Protein AF-A0A967Q6Y3-F1 (afdb_monomer_lite)

Radius of gyration: 10.88 Å; chains: 1; bounding box: 27×23×22 Å

Secondary structure (DSSP, 8-state):
-HHHHHHHHHHHHTT-HHHHHHHHHHHHHT---HHHHHHHHHHHHHHHHHTT-HHHHHHHHHHHHHHH--

Sequence (70 aa):
WMKLDLEGMIAAHGETPETALDLFQQALSKTPSSNQQARIYYHASLTYRKLGNVIDSKNALFHAVNNAGS

Foldseek 3Di:
DVVLLVVLLVCLVPPRLVSSLVSLVVVLVVDPQLQVNLVSLQSNLVSCVVVVVNVSSVVSNVSSVVSNVD

pLDDT: mean 92.8, std 6.4, range [70.69, 98.38]

Structure (mmCIF, N/CA/C/O backbone):
data_AF-A0A967Q6Y3-F1
#
_entry.id   AF-A0A967Q6Y3-F1
#
loop_
_atom_site.group_PDB
_atom_site.id
_atom_site.type_symbol
_atom_site.label_atom_id
_atom_site.label_alt_id
_atom_site.label_comp_id
_atom_site.label_asym_id
_atom_site.label_entity_id
_atom_site.label_seq_id
_atom_site.pdbx_PDB_ins_code
_atom_site.Cartn_x
_atom_site.Cartn_y
_atom_site.Cartn_z
_atom_site.occupancy
_atom_site.B_iso_or_equiv
_atom_site.auth_seq_id
_atom_site.auth_comp_id
_atom_site.auth_asym_id
_atom_site.auth_atom_id
_atom_site.pdbx_PDB_model_num
ATOM 1 N N . TRP A 1 1 ? 1.053 -11.322 -6.621 1.00 72.81 1 TRP A N 1
ATOM 2 C CA . TRP A 1 1 ? 0.798 -10.016 -5.981 1.00 72.81 1 TRP A CA 1
ATOM 3 C C . TRP A 1 1 ? -0.408 -9.303 -6.578 1.00 72.81 1 TRP A C 1
ATOM 5 O O . TRP A 1 1 ? -1.165 -8.748 -5.808 1.00 72.81 1 TRP A O 1
ATOM 15 N N . MET A 1 2 ? -0.666 -9.389 -7.891 1.00 80.88 2 MET A N 1
ATOM 16 C CA . MET 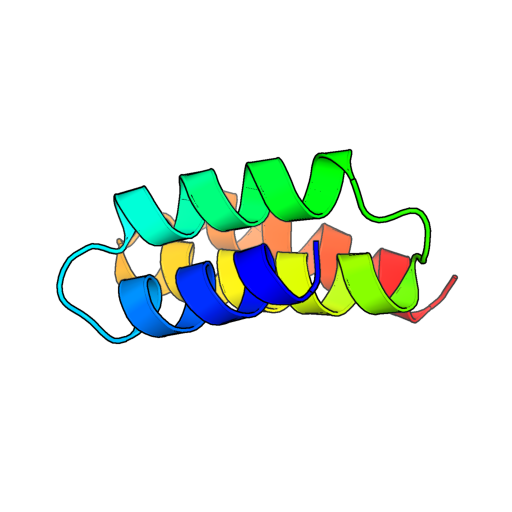A 1 2 ? -1.859 -8.786 -8.519 1.00 80.88 2 MET A CA 1
ATOM 17 C C . MET A 1 2 ? -3.196 -9.233 -7.888 1.00 80.88 2 MET A C 1
ATOM 19 O O . MET A 1 2 ? -4.104 -8.429 -7.734 1.00 80.88 2 MET A O 1
ATOM 23 N N . LYS A 1 3 ? -3.290 -10.498 -7.444 1.00 86.75 3 LYS A N 1
ATOM 24 C CA . LYS A 1 3 ? -4.428 -10.994 -6.649 1.00 86.75 3 LYS A CA 1
ATOM 25 C C . LYS A 1 3 ? -4.543 -10.318 -5.270 1.00 86.75 3 LYS A C 1
ATOM 27 O O . LYS A 1 3 ? -5.644 -9.970 -4.879 1.00 86.75 3 LYS A O 1
ATOM 32 N N . LEU A 1 4 ? -3.420 -10.100 -4.579 1.00 85.81 4 LEU A N 1
ATOM 33 C CA . LEU A 1 4 ? -3.389 -9.450 -3.258 1.00 85.81 4 LEU A CA 1
ATOM 34 C C . LEU A 1 4 ? -3.766 -7.965 -3.353 1.00 85.81 4 LEU A C 1
ATOM 36 O O . LEU A 1 4 ? -4.478 -7.464 -2.497 1.00 85.81 4 LEU A O 1
ATOM 40 N N . ASP A 1 5 ? -3.323 -7.283 -4.412 1.00 82.94 5 ASP A N 1
ATOM 41 C CA . ASP A 1 5 ? -3.721 -5.902 -4.713 1.00 82.94 5 ASP A CA 1
ATOM 42 C C . ASP A 1 5 ? -5.245 -5.800 -4.907 1.00 82.94 5 ASP A C 1
ATOM 44 O O . ASP A 1 5 ? -5.914 -5.006 -4.249 1.00 82.94 5 ASP A O 1
ATOM 48 N N . LEU A 1 6 ? -5.825 -6.699 -5.713 1.00 87.62 6 LEU A N 1
ATOM 49 C CA . LEU A 1 6 ? -7.274 -6.767 -5.918 1.00 87.62 6 LEU A CA 1
ATOM 50 C C . LEU A 1 6 ? -8.047 -7.082 -4.624 1.00 87.62 6 LEU A C 1
ATOM 52 O O . LEU A 1 6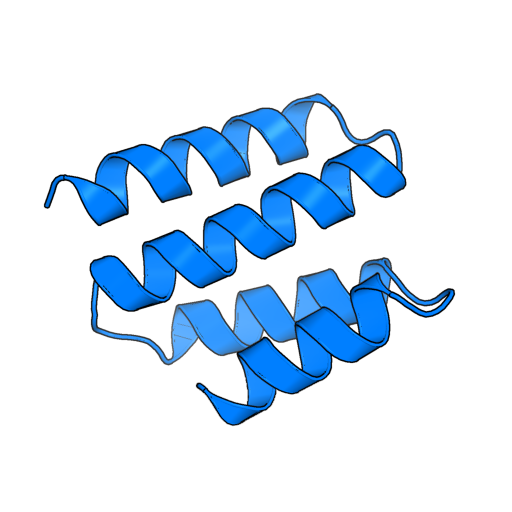 ? -9.052 -6.434 -4.338 1.00 87.62 6 LEU A O 1
ATOM 56 N N . GLU A 1 7 ? -7.592 -8.058 -3.836 1.00 88.81 7 GLU A N 1
ATOM 57 C CA . GLU A 1 7 ? -8.196 -8.386 -2.537 1.00 88.81 7 GLU A CA 1
ATOM 58 C C . GLU A 1 7 ? -8.121 -7.193 -1.573 1.00 88.81 7 GLU A C 1
ATOM 60 O O . GLU A 1 7 ? -9.100 -6.891 -0.887 1.00 88.81 7 GLU A O 1
ATOM 65 N N . GLY A 1 8 ? -6.999 -6.464 -1.574 1.00 84.88 8 GLY A N 1
ATOM 66 C CA . GLY A 1 8 ? -6.824 -5.247 -0.789 1.00 84.88 8 GLY A CA 1
ATOM 67 C C . GLY A 1 8 ? -7.812 -4.155 -1.193 1.00 84.88 8 GLY A C 1
ATOM 68 O O . GLY A 1 8 ? -8.438 -3.538 -0.334 1.00 84.88 8 GLY A O 1
ATOM 69 N N . MET A 1 9 ? -8.043 -3.960 -2.493 1.00 90.19 9 MET A N 1
ATOM 70 C CA . MET A 1 9 ? -9.049 -3.011 -2.982 1.00 90.19 9 MET A CA 1
ATOM 71 C C . MET A 1 9 ? -10.476 -3.384 -2.557 1.00 90.19 9 MET A C 1
ATOM 73 O O . MET A 1 9 ? -11.250 -2.505 -2.175 1.00 90.19 9 MET A O 1
ATOM 77 N N . ILE A 1 10 ? -10.830 -4.674 -2.592 1.00 90.19 10 ILE A N 1
ATOM 78 C CA . ILE A 1 10 ? -12.146 -5.151 -2.136 1.00 90.19 10 ILE A CA 1
ATOM 79 C C . ILE A 1 10 ? -12.320 -4.867 -0.638 1.00 90.19 10 ILE A C 1
ATOM 81 O O . ILE A 1 10 ? -13.341 -4.307 -0.238 1.00 90.19 10 ILE A O 1
ATOM 85 N N . ALA A 1 11 ? -11.311 -5.177 0.181 1.00 85.62 11 ALA A N 1
ATOM 86 C CA . ALA A 1 11 ? -11.330 -4.893 1.616 1.00 85.62 11 ALA A CA 1
ATOM 87 C C . ALA A 1 11 ? -11.409 -3.381 1.916 1.00 85.62 11 ALA A C 1
ATOM 89 O O . ALA A 1 11 ? -12.159 -2.961 2.798 1.00 85.62 11 ALA A O 1
ATOM 90 N N . ALA A 1 12 ? -10.711 -2.545 1.137 1.00 83.94 12 ALA A N 1
ATOM 91 C CA . ALA A 1 12 ? -10.718 -1.089 1.294 1.00 83.94 12 ALA A CA 1
ATOM 92 C C . ALA A 1 12 ? -12.091 -0.468 0.987 1.00 83.94 12 ALA A C 1
ATOM 94 O O . ALA A 1 12 ? -12.496 0.514 1.623 1.00 83.94 12 ALA A O 1
ATOM 95 N N . HIS A 1 13 ? -12.815 -1.029 0.014 1.00 85.44 13 HIS A N 1
ATOM 96 C CA . HIS A 1 13 ? -14.192 -0.636 -0.287 1.00 85.44 13 HIS A CA 1
ATOM 97 C C . HIS A 1 13 ? -15.209 -1.202 0.705 1.00 85.44 13 HIS A C 1
ATOM 99 O O . HIS A 1 13 ? -16.220 -0.547 0.952 1.00 85.44 13 HIS A O 1
ATOM 105 N N . GLY A 1 14 ? -14.919 -2.349 1.318 1.00 78.94 14 GLY A N 1
ATOM 106 C CA . GLY A 1 14 ? -15.653 -2.853 2.472 1.00 78.94 14 GLY A CA 1
ATOM 107 C C . GLY A 1 14 ? -15.426 -2.035 3.752 1.00 78.94 14 GLY A C 1
ATOM 108 O O . GLY A 1 14 ? -14.858 -0.936 3.754 1.00 78.94 14 GLY A O 1
ATOM 109 N N . GLU A 1 15 ? -15.873 -2.597 4.871 1.00 78.00 15 GLU A N 1
ATOM 110 C CA . GLU A 1 15 ? -15.689 -2.039 6.219 1.00 78.00 15 GLU A CA 1
ATOM 111 C C . GLU A 1 15 ? -14.441 -2.607 6.924 1.00 78.00 15 GLU A C 1
ATOM 113 O O . GLU A 1 15 ? -14.357 -2.582 8.146 1.00 78.00 15 GLU A O 1
ATOM 118 N N . THR A 1 16 ? -13.453 -3.112 6.168 1.00 91.00 16 THR A N 1
ATOM 119 C CA . THR A 1 16 ? -12.212 -3.706 6.712 1.00 91.00 16 THR A CA 1
ATOM 120 C C . THR A 1 16 ? -10.926 -3.050 6.172 1.00 91.00 16 THR A C 1
ATOM 122 O O . THR A 1 16 ? -10.049 -3.719 5.613 1.00 91.00 16 THR A O 1
ATOM 125 N N . PRO A 1 17 ? -10.765 -1.723 6.331 1.00 88.50 17 PRO A N 1
ATOM 126 C CA . PRO A 1 17 ? -9.610 -0.983 5.815 1.00 88.50 17 PRO A CA 1
ATOM 127 C C . PRO A 1 17 ? -8.254 -1.439 6.390 1.00 88.50 17 PRO A C 1
ATOM 129 O O . PRO A 1 17 ? -7.247 -1.358 5.694 1.00 88.50 17 PRO A O 1
ATOM 132 N N . GLU A 1 18 ? -8.193 -1.979 7.606 1.00 91.56 18 GLU A N 1
ATOM 133 C CA . GLU A 1 18 ? -6.962 -2.538 8.183 1.00 91.56 18 GLU A CA 1
ATOM 134 C C . GLU A 1 18 ? -6.519 -3.810 7.448 1.00 91.56 18 GLU A C 1
ATOM 136 O O . GLU A 1 18 ? -5.333 -4.002 7.189 1.00 91.56 18 GLU A O 1
ATOM 141 N N . THR A 1 19 ? -7.476 -4.654 7.043 1.00 93.94 19 THR A N 1
ATOM 142 C CA . THR A 1 19 ? -7.195 -5.854 6.234 1.00 93.94 19 THR A CA 1
ATOM 143 C C . THR A 1 19 ? -6.656 -5.470 4.859 1.00 93.94 19 THR A C 1
ATOM 145 O O . THR A 1 19 ? -5.736 -6.106 4.350 1.00 93.94 19 THR A O 1
ATOM 148 N N . ALA A 1 20 ? -7.186 -4.397 4.267 1.00 94.69 20 ALA A N 1
ATOM 149 C CA . ALA A 1 20 ? -6.684 -3.884 2.999 1.00 94.69 20 ALA A CA 1
ATOM 150 C C . ALA A 1 20 ? -5.208 -3.476 3.080 1.00 94.69 20 ALA A C 1
ATOM 152 O O . ALA A 1 20 ? -4.426 -3.816 2.193 1.00 94.69 20 ALA A O 1
ATOM 153 N N . LEU A 1 21 ? -4.814 -2.787 4.155 1.00 96.69 21 LEU A N 1
ATOM 154 C CA . LEU A 1 21 ? -3.431 -2.354 4.356 1.00 96.69 21 LEU A CA 1
ATOM 155 C C . LEU A 1 21 ? -2.458 -3.534 4.483 1.00 96.69 21 LEU A C 1
ATOM 157 O O . LEU A 1 21 ? -1.396 -3.501 3.859 1.00 96.69 21 LEU A O 1
ATOM 161 N N . ASP A 1 22 ? -2.834 -4.589 5.211 1.00 96.25 22 ASP A N 1
ATOM 162 C CA . ASP A 1 22 ? -2.030 -5.817 5.293 1.00 96.25 22 ASP A CA 1
ATOM 163 C C . ASP A 1 22 ? -1.859 -6.473 3.909 1.00 96.25 22 ASP A C 1
ATOM 165 O O . ASP A 1 22 ? -0.743 -6.788 3.484 1.00 96.25 22 ASP A O 1
ATOM 169 N N . LEU A 1 23 ? -2.947 -6.581 3.141 1.00 96.81 23 LEU A N 1
ATOM 170 C CA . LEU A 1 23 ? -2.921 -7.137 1.785 1.00 96.81 23 LEU A CA 1
ATOM 171 C C . LEU A 1 23 ? -2.033 -6.319 0.838 1.00 96.81 23 LEU A C 1
ATOM 173 O O . LEU A 1 23 ? -1.262 -6.897 0.064 1.00 96.81 23 LEU A O 1
ATOM 177 N N . PHE A 1 24 ? -2.072 -4.987 0.925 1.00 97.12 24 PHE A N 1
ATOM 178 C CA . PHE A 1 24 ? -1.188 -4.116 0.148 1.00 97.12 24 PHE A CA 1
ATOM 179 C C . PHE A 1 24 ? 0.281 -4.284 0.544 1.00 97.12 24 PHE A C 1
ATOM 181 O O . PHE A 1 24 ? 1.141 -4.356 -0.335 1.00 97.12 24 PHE A O 1
ATOM 188 N N . GLN A 1 25 ? 0.590 -4.418 1.834 1.00 96.75 25 GLN A N 1
ATOM 189 C CA . GLN A 1 25 ? 1.956 -4.674 2.294 1.00 96.75 25 GLN A CA 1
ATOM 190 C C . GLN A 1 25 ? 2.482 -6.018 1.769 1.00 96.75 25 GLN A C 1
ATOM 192 O O . GLN A 1 25 ? 3.597 -6.100 1.237 1.00 96.75 25 GLN A O 1
ATOM 197 N N . GLN A 1 26 ? 1.658 -7.066 1.827 1.00 97.00 26 GLN A N 1
ATOM 198 C CA . GLN A 1 26 ? 1.987 -8.357 1.227 1.00 97.00 26 GLN A CA 1
ATOM 199 C C . GLN A 1 26 ? 2.159 -8.257 -0.297 1.00 97.00 26 GLN A C 1
ATOM 201 O O . GLN A 1 26 ? 3.068 -8.883 -0.853 1.00 97.00 26 GLN A O 1
ATOM 206 N N . ALA A 1 27 ? 1.328 -7.471 -0.988 1.00 95.19 27 ALA A N 1
ATOM 207 C CA . ALA A 1 27 ? 1.455 -7.242 -2.424 1.00 95.19 27 ALA A CA 1
ATOM 208 C C . ALA A 1 27 ? 2.780 -6.542 -2.765 1.00 95.19 27 ALA A C 1
ATOM 210 O O . ALA A 1 27 ? 3.499 -7.021 -3.647 1.00 95.19 27 ALA A O 1
ATOM 211 N N . LEU A 1 28 ? 3.146 -5.481 -2.038 1.00 96.56 28 LEU A N 1
ATOM 212 C CA . LEU A 1 28 ? 4.393 -4.730 -2.227 1.00 96.56 28 LEU A CA 1
ATOM 213 C C . LEU A 1 28 ? 5.627 -5.626 -2.099 1.00 96.56 28 LEU A C 1
ATOM 215 O O . LEU A 1 28 ? 6.462 -5.627 -3.000 1.00 96.56 28 LEU A O 1
ATOM 219 N N . SER A 1 29 ? 5.698 -6.462 -1.056 1.00 96.44 29 SER A N 1
ATOM 220 C CA . SER A 1 29 ? 6.839 -7.373 -0.833 1.00 96.44 29 SER A CA 1
ATOM 221 C C . SER A 1 29 ? 7.103 -8.360 -1.980 1.00 96.44 29 SER A C 1
ATOM 223 O O . SER A 1 29 ? 8.205 -8.885 -2.113 1.00 96.44 29 SER A O 1
ATOM 225 N N . LYS A 1 30 ? 6.093 -8.620 -2.817 1.00 94.62 30 LYS A N 1
ATOM 226 C CA . LYS A 1 30 ? 6.142 -9.591 -3.918 1.00 94.62 30 LYS A CA 1
ATOM 227 C C . LYS A 1 30 ? 6.178 -8.927 -5.295 1.00 94.62 30 LYS A C 1
ATOM 229 O O . LYS A 1 30 ? 6.217 -9.639 -6.291 1.00 94.62 30 LYS A O 1
ATOM 234 N N . THR A 1 31 ? 6.115 -7.598 -5.368 1.00 94.44 31 THR A N 1
ATOM 235 C CA . THR A 1 31 ? 5.998 -6.856 -6.629 1.00 94.44 31 THR A CA 1
ATOM 236 C C . THR A 1 31 ? 7.352 -6.267 -7.014 1.00 94.44 31 THR A C 1
ATOM 238 O O . THR A 1 31 ? 7.787 -5.332 -6.353 1.00 94.44 31 THR A O 1
ATOM 241 N N . PRO A 1 32 ? 8.017 -6.733 -8.085 1.00 91.69 32 PRO A N 1
ATOM 242 C CA . PRO A 1 32 ? 9.299 -6.163 -8.512 1.00 91.69 32 PRO A CA 1
ATOM 243 C C . PRO A 1 32 ? 9.152 -4.908 -9.390 1.00 91.69 32 PRO A C 1
ATOM 245 O O . PRO A 1 32 ? 10.109 -4.166 -9.566 1.00 91.69 32 PRO A O 1
ATOM 248 N N . SER A 1 33 ? 7.974 -4.673 -9.976 1.00 94.19 33 SER A N 1
ATOM 249 C CA . SER A 1 33 ? 7.746 -3.562 -10.907 1.00 94.19 33 SER A CA 1
ATOM 250 C C . SER A 1 33 ? 7.411 -2.265 -10.169 1.00 94.19 33 SER A C 1
ATOM 252 O O . SER A 1 33 ? 6.378 -2.200 -9.501 1.00 94.19 33 SER A O 1
ATOM 254 N N . SER A 1 34 ? 8.210 -1.214 -10.375 1.00 94.31 34 SER A N 1
ATOM 255 C CA . SER A 1 34 ? 7.972 0.126 -9.812 1.00 94.31 34 SER A CA 1
ATOM 256 C C . SER A 1 34 ? 6.580 0.656 -10.165 1.00 94.31 34 SER A C 1
ATOM 258 O O . SER A 1 34 ? 5.822 1.031 -9.278 1.00 94.31 34 SER A O 1
ATOM 260 N N . ASN A 1 35 ? 6.157 0.535 -11.426 1.00 94.81 35 ASN A N 1
ATOM 261 C CA . ASN A 1 35 ? 4.813 0.938 -11.856 1.00 94.81 35 ASN A CA 1
ATOM 262 C C . ASN A 1 35 ? 3.675 0.180 -11.154 1.00 94.81 35 ASN A C 1
ATOM 264 O O . ASN A 1 35 ? 2.595 0.730 -10.940 1.00 94.81 35 ASN A O 1
ATOM 268 N N . GLN A 1 36 ? 3.877 -1.093 -10.811 1.00 94.00 36 GLN A N 1
ATOM 269 C CA . GLN A 1 36 ? 2.885 -1.856 -10.047 1.00 94.00 36 GLN A CA 1
ATOM 270 C C . GLN A 1 36 ? 2.912 -1.468 -8.567 1.00 94.00 36 GLN A C 1
ATOM 272 O O . GLN A 1 36 ? 1.853 -1.262 -7.980 1.00 94.00 36 GLN A O 1
ATOM 277 N N . GLN A 1 37 ? 4.100 -1.293 -7.982 1.00 96.38 37 GLN A N 1
ATOM 278 C CA . GLN A 1 37 ? 4.241 -0.785 -6.618 1.00 96.38 37 GLN A CA 1
ATOM 279 C C . GLN A 1 37 ? 3.592 0.596 -6.471 1.00 96.38 37 GLN A C 1
ATOM 281 O O . GLN A 1 37 ? 2.916 0.842 -5.479 1.00 96.38 37 GLN A O 1
ATOM 286 N N . ALA A 1 38 ? 3.735 1.470 -7.471 1.00 97.06 38 ALA A N 1
ATOM 287 C CA . ALA A 1 38 ? 3.130 2.796 -7.489 1.00 97.06 38 ALA A CA 1
ATOM 288 C C . ALA A 1 38 ? 1.606 2.742 -7.311 1.00 97.06 38 ALA A C 1
ATOM 290 O O . ALA A 1 38 ? 1.044 3.477 -6.500 1.00 97.06 38 ALA A O 1
ATOM 291 N N . ARG A 1 39 ? 0.936 1.824 -8.021 1.00 96.38 39 ARG A N 1
ATOM 292 C CA . ARG A 1 39 ? -0.513 1.617 -7.888 1.00 96.38 39 ARG A CA 1
ATOM 293 C C . ARG A 1 39 ? -0.898 1.086 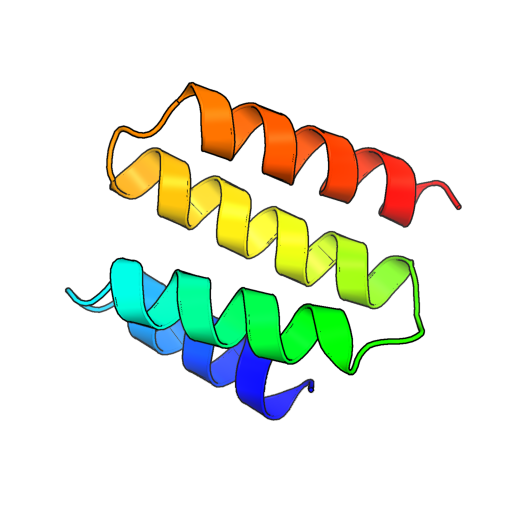-6.511 1.00 96.38 39 ARG A C 1
ATOM 295 O O . ARG A 1 39 ? -1.817 1.623 -5.900 1.00 96.38 39 ARG A O 1
ATOM 302 N N . ILE A 1 40 ? -0.161 0.105 -5.991 1.00 97.19 40 ILE A N 1
ATOM 303 C CA . ILE A 1 40 ? -0.432 -0.457 -4.660 1.00 97.19 40 ILE A CA 1
ATOM 304 C C . ILE A 1 40 ? -0.273 0.625 -3.578 1.00 97.19 40 ILE A C 1
ATOM 306 O O . ILE A 1 40 ? -1.144 0.788 -2.725 1.00 97.19 40 ILE A O 1
ATOM 310 N N . TYR A 1 41 ? 0.792 1.433 -3.645 1.00 98.31 41 TYR A N 1
ATOM 311 C CA . TYR A 1 41 ? 0.991 2.570 -2.742 1.00 98.31 41 TYR A CA 1
ATOM 312 C C . TYR A 1 41 ? -0.120 3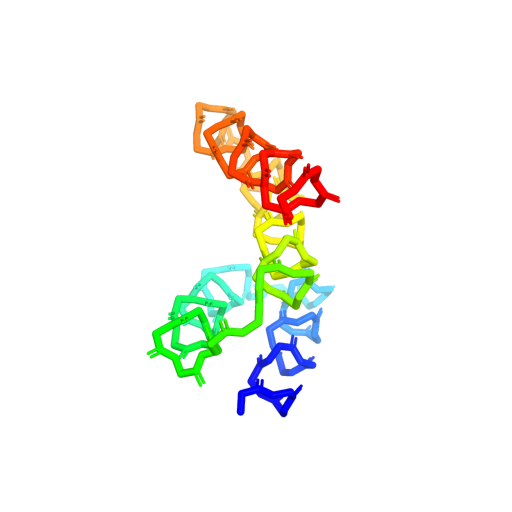.617 -2.860 1.00 98.31 41 TYR A C 1
ATOM 314 O O . TYR A 1 41 ? -0.562 4.166 -1.848 1.00 98.31 41 TYR A O 1
ATOM 322 N N . TYR A 1 42 ? -0.617 3.873 -4.071 1.00 97.69 42 TYR A N 1
ATOM 323 C CA . TYR A 1 42 ? -1.754 4.762 -4.273 1.00 97.69 42 TYR A CA 1
ATOM 324 C C . TYR A 1 42 ? -3.016 4.230 -3.573 1.00 97.69 42 TYR A C 1
ATOM 326 O O . TYR A 1 42 ? -3.645 4.975 -2.819 1.00 97.69 42 TYR A O 1
ATOM 334 N N . HIS A 1 43 ? -3.346 2.944 -3.717 1.00 96.62 43 HIS A N 1
ATOM 335 C CA . HIS A 1 43 ? -4.491 2.335 -3.026 1.00 96.62 43 HIS A CA 1
ATOM 336 C C . HIS A 1 43 ? -4.334 2.337 -1.496 1.00 96.62 43 HIS A C 1
ATOM 338 O O . HIS A 1 43 ? -5.275 2.695 -0.776 1.00 96.62 43 HIS A O 1
ATOM 344 N N . ALA A 1 44 ? -3.131 2.057 -0.988 1.00 97.62 44 ALA A N 1
ATOM 345 C CA . ALA A 1 44 ? -2.825 2.189 0.435 1.00 97.62 44 ALA A CA 1
ATOM 346 C C . ALA A 1 44 ? -3.021 3.637 0.929 1.00 97.62 44 ALA A C 1
ATOM 348 O O . ALA A 1 44 ? -3.630 3.853 1.976 1.00 97.62 44 ALA A O 1
ATOM 349 N N . SER A 1 45 ? -2.604 4.645 0.148 1.00 98.19 45 SER A N 1
ATOM 350 C CA . SER A 1 45 ? -2.756 6.062 0.516 1.00 98.19 45 SER A CA 1
ATOM 351 C C . SER A 1 45 ? -4.217 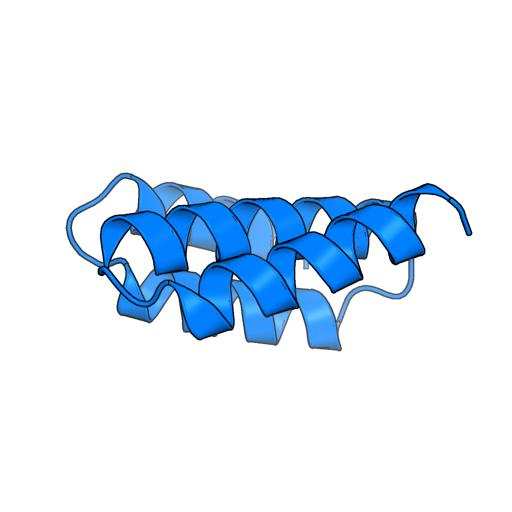6.481 0.709 1.00 98.19 45 SER A C 1
ATOM 353 O O . SER A 1 45 ? -4.535 7.221 1.647 1.00 98.19 45 SER A O 1
ATOM 355 N N . LEU A 1 46 ? -5.116 5.984 -0.148 1.00 96.31 46 LEU A N 1
ATOM 356 C CA . LEU A 1 46 ? -6.552 6.248 -0.062 1.00 96.31 46 LEU A CA 1
ATOM 357 C C . LEU A 1 46 ? -7.158 5.561 1.164 1.00 96.31 46 LEU A C 1
ATOM 359 O O . LEU A 1 46 ? -7.979 6.154 1.862 1.00 96.31 46 LEU A O 1
ATOM 363 N N . THR A 1 47 ? -6.702 4.345 1.458 1.00 96.44 47 THR A N 1
ATOM 364 C CA . THR A 1 47 ? -7.157 3.558 2.610 1.00 96.44 47 THR A CA 1
ATOM 365 C C . THR A 1 47 ? -6.756 4.219 3.927 1.00 96.44 47 THR A C 1
ATOM 367 O O . THR A 1 47 ? -7.605 4.434 4.789 1.00 96.44 47 THR A O 1
ATOM 370 N N . TYR A 1 48 ? -5.503 4.671 4.050 1.00 97.38 48 TYR A N 1
ATOM 371 C CA . TYR A 1 48 ? -5.070 5.471 5.198 1.00 97.38 48 TYR A CA 1
ATOM 372 C C . TYR A 1 48 ? -5.878 6.762 5.348 1.00 97.38 48 TYR A C 1
ATOM 374 O O . TYR A 1 48 ? -6.228 7.142 6.464 1.00 97.38 48 TYR A O 1
ATOM 382 N N . ARG A 1 49 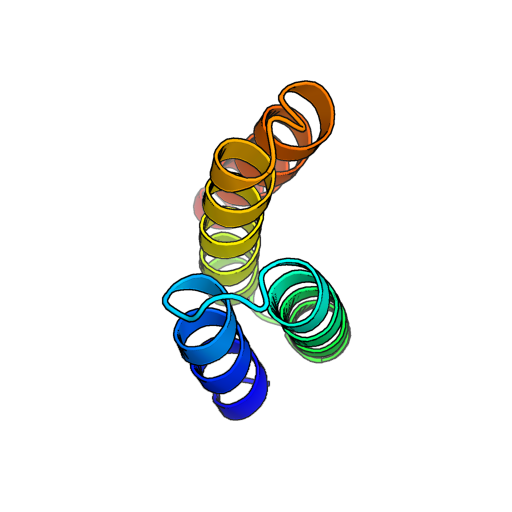? -6.229 7.428 4.239 1.00 95.50 49 ARG A N 1
ATOM 383 C CA . ARG A 1 49 ? -7.072 8.630 4.297 1.00 95.50 49 ARG A CA 1
ATOM 384 C C . ARG A 1 49 ? -8.476 8.321 4.818 1.00 95.50 49 ARG A C 1
ATOM 386 O O . ARG A 1 49 ? -8.983 9.093 5.626 1.00 95.50 49 ARG A O 1
ATOM 393 N N . LYS A 1 50 ? -9.078 7.201 4.398 1.00 92.25 50 LYS A N 1
ATOM 394 C CA . LYS A 1 50 ? -10.386 6.729 4.892 1.00 92.25 50 LYS A CA 1
ATOM 395 C C . LYS A 1 50 ? -10.366 6.490 6.407 1.00 92.25 50 LYS A C 1
ATOM 397 O O . LYS A 1 50 ? -11.339 6.810 7.077 1.00 92.25 50 LYS A O 1
ATOM 402 N N . LEU A 1 51 ? -9.246 5.994 6.933 1.00 93.75 51 LEU A N 1
ATOM 403 C CA . LEU A 1 51 ? -9.013 5.766 8.364 1.00 93.75 51 LEU A CA 1
ATOM 404 C C . LEU A 1 51 ? -8.688 7.036 9.172 1.00 93.75 51 LEU A C 1
ATOM 406 O O . LEU A 1 51 ? -8.568 6.967 10.389 1.00 93.75 51 LEU A O 1
ATOM 410 N N . GLY A 1 52 ? -8.511 8.193 8.526 1.00 95.75 52 GLY A N 1
ATOM 411 C CA . GLY A 1 52 ? -8.062 9.419 9.197 1.00 95.75 52 GLY A CA 1
ATOM 412 C C . GLY A 1 52 ? -6.553 9.470 9.482 1.00 95.75 52 GLY A C 1
ATOM 413 O O . GLY A 1 52 ? -6.068 10.454 10.041 1.00 95.75 52 GLY A O 1
ATOM 414 N N . ASN A 1 53 ? -5.782 8.478 9.028 1.00 97.25 53 ASN A N 1
ATOM 415 C CA . ASN A 1 53 ? -4.328 8.410 9.194 1.00 97.25 53 ASN A CA 1
ATOM 416 C C . ASN A 1 53 ? -3.628 9.278 8.137 1.00 97.25 53 ASN A C 1
ATOM 418 O O . ASN A 1 53 ? -3.072 8.805 7.144 1.00 97.25 53 ASN A O 1
ATOM 422 N N . VAL A 1 54 ? -3.688 10.599 8.328 1.00 97.25 54 VAL A N 1
ATOM 423 C CA . VAL A 1 54 ? -3.232 11.585 7.332 1.00 97.25 54 VAL A CA 1
ATOM 424 C C . VAL A 1 54 ? -1.729 11.491 7.043 1.00 97.25 54 VAL A C 1
ATOM 426 O O . VAL A 1 54 ? -1.323 11.693 5.898 1.00 97.25 54 VAL A O 1
ATOM 429 N N . ILE A 1 55 ? -0.903 11.204 8.052 1.00 98.06 55 ILE A N 1
ATOM 430 C CA . ILE A 1 55 ? 0.557 11.108 7.890 1.00 98.06 55 ILE A CA 1
ATOM 431 C C . ILE A 1 55 ? 0.907 9.913 6.996 1.00 98.06 55 ILE A C 1
ATOM 433 O O . ILE A 1 55 ? 1.571 10.089 5.975 1.00 98.06 55 ILE A O 1
ATOM 437 N N . ASP A 1 56 ? 0.377 8.732 7.312 1.00 98.19 56 ASP A N 1
ATOM 438 C CA . ASP A 1 56 ? 0.622 7.513 6.534 1.00 98.19 56 ASP A CA 1
ATOM 439 C C . ASP A 1 56 ? 0.079 7.623 5.109 1.00 98.19 56 ASP A C 1
ATOM 441 O O . ASP A 1 56 ? 0.733 7.203 4.155 1.00 98.19 56 ASP A O 1
ATOM 445 N N . SER A 1 57 ? -1.071 8.283 4.938 1.00 98.31 57 SER A N 1
ATOM 446 C CA . SER A 1 57 ? -1.622 8.587 3.615 1.00 98.31 57 SER A CA 1
ATOM 447 C C . SER A 1 57 ? -0.642 9.398 2.761 1.00 98.31 57 SER A C 1
ATOM 449 O O . SER A 1 57 ? -0.393 9.050 1.605 1.00 98.31 57 SER A O 1
ATOM 451 N N . LYS A 1 58 ? -0.036 10.453 3.324 1.00 98.38 58 LYS A N 1
ATOM 452 C CA . LYS A 1 58 ? 0.954 11.280 2.613 1.00 98.38 58 LYS A CA 1
ATOM 453 C C . LYS A 1 58 ? 2.225 10.498 2.290 1.00 98.38 58 LYS A C 1
ATOM 455 O O . LYS A 1 58 ? 2.729 10.618 1.176 1.00 98.38 58 LYS A O 1
ATOM 460 N N . ASN A 1 59 ? 2.706 9.680 3.223 1.00 98.31 59 ASN A N 1
ATOM 461 C CA . ASN A 1 59 ? 3.892 8.848 3.018 1.00 98.31 59 ASN A CA 1
ATOM 462 C C . ASN A 1 59 ? 3.668 7.819 1.900 1.00 98.31 59 ASN A C 1
ATOM 464 O O . ASN A 1 59 ? 4.478 7.715 0.981 1.00 98.31 59 ASN A O 1
ATOM 468 N N . ALA A 1 60 ? 2.538 7.110 1.919 1.00 98.06 60 ALA A N 1
ATOM 469 C CA . ALA A 1 60 ? 2.180 6.168 0.862 1.00 98.06 60 ALA A CA 1
ATOM 470 C C . ALA A 1 60 ? 2.042 6.869 -0.501 1.00 98.06 60 ALA A C 1
ATOM 472 O O . ALA A 1 60 ? 2.553 6.374 -1.503 1.00 98.06 60 ALA A O 1
ATOM 473 N N . LEU A 1 61 ? 1.430 8.059 -0.550 1.00 98.12 61 LEU A N 1
ATOM 474 C CA . LEU A 1 61 ? 1.320 8.829 -1.792 1.00 98.12 61 LEU A CA 1
ATOM 475 C C . LEU A 1 61 ? 2.690 9.275 -2.330 1.00 98.12 61 LEU A C 1
ATOM 477 O O . LEU A 1 61 ? 2.909 9.237 -3.538 1.00 98.12 61 LEU A O 1
ATOM 481 N N . PHE A 1 62 ? 3.623 9.657 -1.456 1.00 98.00 62 PHE A N 1
ATOM 482 C CA . PHE A 1 62 ? 4.995 9.984 -1.851 1.00 98.00 62 PHE A CA 1
ATOM 483 C C . PHE A 1 62 ? 5.682 8.797 -2.543 1.00 98.00 62 PHE A C 1
ATOM 485 O O . PHE A 1 62 ? 6.244 8.957 -3.627 1.00 98.00 62 PHE A O 1
ATOM 492 N N . HIS A 1 63 ? 5.569 7.591 -1.976 1.00 97.50 63 HIS A N 1
ATOM 493 C CA . HIS A 1 63 ? 6.081 6.377 -2.619 1.00 97.50 63 HIS A CA 1
ATOM 494 C C . HIS A 1 63 ? 5.390 6.084 -3.954 1.00 97.50 63 HIS A C 1
ATOM 496 O O . HIS A 1 63 ? 6.062 5.719 -4.918 1.00 97.50 63 HIS A O 1
ATOM 502 N N . ALA A 1 64 ? 4.071 6.291 -4.037 1.00 97.62 64 ALA A N 1
ATOM 503 C CA . ALA A 1 64 ? 3.323 6.101 -5.275 1.00 97.62 64 ALA A CA 1
ATOM 504 C C . ALA A 1 64 ? 3.859 6.983 -6.413 1.00 97.62 64 ALA A C 1
ATOM 506 O O . ALA A 1 64 ? 4.109 6.491 -7.511 1.00 97.62 64 ALA A O 1
ATOM 507 N N . VAL A 1 65 ? 4.075 8.274 -6.139 1.00 97.38 65 VAL A N 1
ATOM 508 C CA . VAL A 1 65 ? 4.564 9.240 -7.134 1.00 97.38 65 VAL A CA 1
ATOM 509 C C . VAL A 1 65 ? 5.991 8.917 -7.573 1.00 97.38 65 VAL A C 1
ATOM 511 O O . VAL A 1 65 ? 6.260 8.887 -8.772 1.00 97.38 65 VAL A O 1
ATOM 514 N N . ASN A 1 66 ? 6.892 8.617 -6.634 1.00 96.69 66 ASN A N 1
ATOM 515 C CA . ASN A 1 66 ? 8.285 8.310 -6.973 1.00 96.69 66 ASN A CA 1
ATOM 516 C C . ASN A 1 66 ? 8.405 7.041 -7.822 1.00 96.69 66 ASN A C 1
ATOM 518 O O . ASN A 1 66 ? 9.138 7.019 -8.809 1.00 96.69 66 ASN A O 1
ATOM 522 N N . ASN A 1 67 ? 7.637 6.004 -7.487 1.00 93.56 67 ASN A N 1
ATOM 523 C CA . ASN A 1 67 ? 7.680 4.738 -8.211 1.00 93.56 67 ASN A CA 1
ATOM 524 C C . ASN A 1 67 ? 7.025 4.806 -9.602 1.00 93.56 67 ASN A C 1
ATOM 526 O O . ASN A 1 67 ? 7.317 3.952 -10.434 1.00 93.56 67 ASN A O 1
ATOM 530 N N . ALA A 1 68 ? 6.149 5.784 -9.860 1.00 90.19 68 ALA A N 1
ATOM 531 C CA . ALA A 1 68 ? 5.545 6.005 -11.177 1.00 90.19 68 ALA A CA 1
ATOM 532 C C . ALA A 1 68 ? 6.466 6.772 -12.145 1.00 90.19 68 ALA A C 1
ATOM 534 O O . ALA A 1 68 ? 6.271 6.705 -13.356 1.00 90.19 68 ALA A O 1
ATOM 535 N N . GLY A 1 69 ? 7.435 7.526 -11.613 1.00 80.06 69 GLY A N 1
ATOM 536 C CA . GLY A 1 69 ? 8.422 8.281 -12.393 1.00 80.06 69 GLY A CA 1
ATOM 537 C C . GLY A 1 69 ? 9.766 7.571 -12.590 1.00 80.06 69 GLY A C 1
ATOM 538 O O . GLY A 1 69 ? 10.674 8.182 -13.149 1.00 80.06 69 GLY A O 1
ATOM 539 N N . SER A 1 70 ? 9.896 6.332 -12.102 1.00 70.69 70 SER A N 1
ATOM 540 C CA . SER A 1 70 ? 11.111 5.498 -12.152 1.00 70.69 70 SER A CA 1
ATOM 541 C C . SER A 1 70 ? 11.031 4.459 -13.265 1.00 70.69 70 SER A C 1
ATOM 543 O O . SER A 1 70 ? 12.058 4.249 -13.943 1.00 70.69 70 SER A O 1
#